Protein AF-A0A0C3DVW1-F1 (afdb_monomer_lite)

Sequence (66 aa):
LPHTLVSHGLFPTVPTQPRMAVSVDLLLFFCALFECLCDMAHALAAVLSTYYTIQGFHVMLRFHRY

Organism: NCBI:txid1036808

pLDDT: mean 77.71, std 13.17, range [45.91, 92.88]

Secondary structure (DSSP, 8-state):
-HHHHHHTTSS----SSTTPPPPHHHHHHHHHHHHHHHHHHHHHHHHHHHHHHHTT----------

Radius of gyration: 18.22 Å; chains: 1; bounding box: 33×22×48 Å

Structure (mmCIF, N/CA/C/O backbone):
data_AF-A0A0C3DVW1-F1
#
_entry.id   AF-A0A0C3DVW1-F1
#
loop_
_atom_site.group_PDB
_atom_site.id
_atom_site.type_symbol
_atom_site.label_atom_id
_atom_site.label_alt_id
_atom_site.label_comp_id
_atom_site.label_asym_id
_atom_site.label_entity_id
_atom_site.label_seq_id
_atom_site.pdbx_PDB_ins_code
_atom_site.Cartn_x
_atom_site.Cartn_y
_atom_site.Cartn_z
_atom_site.occupancy
_atom_site.B_iso_or_equiv
_atom_site.auth_seq_id
_atom_site.auth_comp_id
_atom_site.auth_asym_id
_atom_site.auth_atom_id
_atom_site.pdbx_PDB_model_num
ATOM 1 N N . LEU A 1 1 ? 11.591 1.898 17.016 1.00 57.91 1 LEU A N 1
ATOM 2 C CA . LEU A 1 1 ? 11.067 2.216 15.668 1.00 57.91 1 LEU A CA 1
ATOM 3 C C . LEU A 1 1 ? 9.549 2.058 15.572 1.00 57.91 1 LEU A C 1
ATOM 5 O O . LEU A 1 1 ? 8.914 3.071 15.324 1.00 57.91 1 LEU A O 1
ATOM 9 N N . PRO A 1 2 ? 8.933 0.889 15.840 1.00 57.78 2 PRO A N 1
ATOM 10 C CA . PRO A 1 2 ? 7.469 0.771 15.777 1.00 57.78 2 PRO A CA 1
ATOM 11 C C . PRO A 1 2 ? 6.753 1.639 16.829 1.00 57.78 2 PRO A C 1
ATOM 13 O O . PRO A 1 2 ? 5.777 2.305 16.507 1.00 57.78 2 PRO A O 1
ATOM 16 N N . HIS A 1 3 ? 7.287 1.731 18.054 1.00 61.59 3 HIS A N 1
ATOM 17 C CA . HIS A 1 3 ? 6.693 2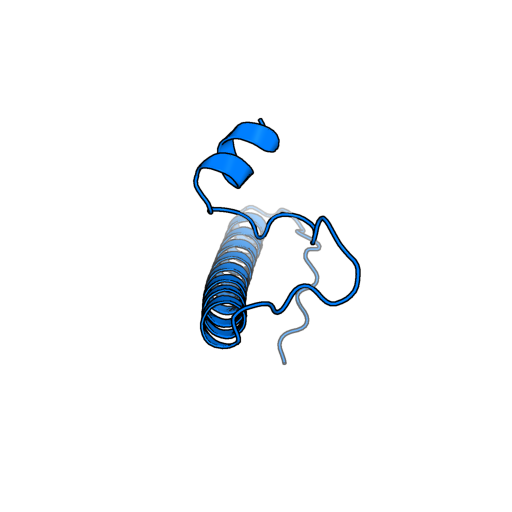.545 19.127 1.00 61.59 3 HIS A CA 1
ATOM 18 C C . HIS A 1 3 ? 6.616 4.044 18.813 1.00 61.59 3 HIS A C 1
ATOM 20 O O . HIS A 1 3 ? 5.643 4.685 19.189 1.00 61.59 3 HIS A O 1
ATOM 26 N N . THR A 1 4 ? 7.609 4.593 18.109 1.00 68.81 4 THR A N 1
ATOM 27 C CA . THR A 1 4 ? 7.634 6.010 17.731 1.00 68.81 4 THR A CA 1
ATOM 28 C C . THR A 1 4 ? 6.588 6.329 16.667 1.00 68.81 4 THR A C 1
ATOM 30 O O . THR A 1 4 ? 5.966 7.378 16.699 1.00 68.81 4 THR A O 1
ATOM 33 N N . LEU A 1 5 ? 6.342 5.415 15.730 1.00 64.94 5 LEU A N 1
ATOM 34 C CA . LEU A 1 5 ? 5.325 5.620 14.697 1.00 64.94 5 LEU A CA 1
ATOM 35 C C . LEU A 1 5 ? 3.906 5.497 15.279 1.00 64.94 5 LEU A C 1
ATOM 37 O O . LEU A 1 5 ? 3.012 6.252 14.904 1.00 64.94 5 LEU A O 1
ATOM 41 N N . VAL A 1 6 ? 3.726 4.603 16.255 1.00 65.56 6 VAL A N 1
ATOM 42 C CA . VAL A 1 6 ? 2.480 4.448 17.020 1.00 65.56 6 VAL A CA 1
ATOM 43 C C . VAL A 1 6 ? 2.200 5.671 17.901 1.00 65.56 6 VAL A C 1
ATOM 45 O O . VAL A 1 6 ? 1.074 6.158 17.916 1.00 65.56 6 VAL A O 1
ATOM 48 N N . SER A 1 7 ? 3.206 6.230 18.588 1.00 72.12 7 SER A N 1
ATOM 49 C CA . SER A 1 7 ? 3.009 7.427 19.424 1.00 72.12 7 SER A CA 1
ATOM 50 C C . SER A 1 7 ? 2.692 8.687 18.614 1.00 72.12 7 SER A C 1
ATOM 52 O O . SER A 1 7 ? 2.084 9.610 19.144 1.00 72.12 7 SER A O 1
ATOM 54 N N . HIS A 1 8 ? 3.069 8.717 17.334 1.00 74.06 8 HIS A N 1
ATOM 55 C CA . HIS A 1 8 ? 2.735 9.794 16.399 1.00 74.06 8 HIS A CA 1
ATOM 56 C C . HIS A 1 8 ? 1.412 9.553 15.644 1.00 74.06 8 HIS A C 1
ATOM 58 O O . HIS A 1 8 ? 1.068 10.340 14.767 1.00 74.06 8 HIS A O 1
ATOM 64 N N . GLY A 1 9 ? 0.671 8.478 15.950 1.00 67.38 9 GLY A N 1
ATOM 65 C CA . GLY A 1 9 ? -0.613 8.171 15.305 1.00 67.38 9 GLY A CA 1
ATOM 66 C C . GLY A 1 9 ? -0.504 7.728 13.842 1.00 67.38 9 GLY A C 1
ATOM 67 O O . GLY A 1 9 ? -1.508 7.688 13.139 1.00 67.38 9 GLY A O 1
ATOM 68 N N . LEU A 1 10 ? 0.702 7.385 13.376 1.00 68.38 10 LEU A N 1
ATOM 69 C CA . LEU A 1 10 ? 0.952 6.947 11.997 1.00 68.38 10 LEU A CA 1
ATOM 70 C C . LEU A 1 10 ? 0.567 5.482 11.766 1.00 68.38 10 LEU A C 1
ATOM 72 O O . LEU A 1 10 ? 0.417 5.057 10.625 1.00 68.38 10 LEU A O 1
ATOM 76 N N . PHE A 1 11 ? 0.396 4.719 12.845 1.00 58.66 11 PHE A N 1
ATOM 77 C CA . PHE A 1 11 ? -0.170 3.379 12.808 1.00 58.66 11 PHE A CA 1
ATOM 78 C C . PHE A 1 11 ? -1.307 3.283 13.815 1.00 58.66 11 PHE A C 1
ATOM 80 O O . PHE A 1 11 ? -1.155 3.780 14.936 1.00 58.66 11 PHE A O 1
ATOM 87 N N . PRO A 1 12 ? -2.418 2.617 13.461 1.00 63.16 12 PRO A N 1
ATOM 88 C CA . PRO A 1 12 ? -3.433 2.287 14.439 1.00 63.16 12 PRO A CA 1
ATOM 89 C C . PRO A 1 12 ? -2.787 1.388 15.495 1.00 63.16 12 PRO A C 1
ATOM 91 O O . PRO A 1 12 ? -2.326 0.282 15.209 1.00 63.16 12 PRO A O 1
ATOM 94 N N . THR A 1 13 ? -2.690 1.900 16.720 1.00 64.94 13 THR A N 1
ATOM 95 C CA . THR A 1 13 ? -2.252 1.127 17.880 1.00 64.94 13 THR A CA 1
ATOM 96 C C . THR A 1 13 ? -3.139 -0.109 17.998 1.00 64.94 13 THR A C 1
ATOM 98 O O . THR A 1 13 ? -4.358 0.001 17.848 1.00 64.94 13 THR A O 1
ATOM 101 N N . VAL A 1 14 ? -2.555 -1.281 18.280 1.00 66.75 14 VAL A N 1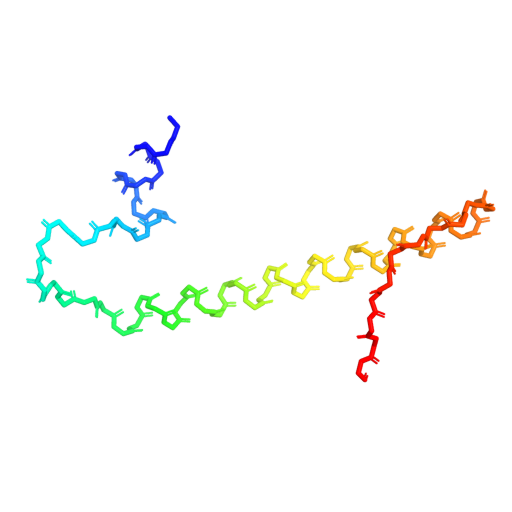
ATOM 102 C CA . VAL A 1 14 ? -3.348 -2.468 18.639 1.00 66.75 14 VAL A CA 1
ATOM 103 C C . VAL A 1 14 ? -4.323 -2.070 19.748 1.00 66.75 14 VAL A C 1
ATOM 105 O O . VAL A 1 14 ? -3.889 -1.436 20.715 1.00 66.75 14 VAL A O 1
ATOM 108 N N . PRO A 1 15 ? -5.619 -2.407 19.623 1.00 64.06 15 PRO A N 1
ATOM 109 C CA . PRO A 1 15 ? -6.589 -2.045 20.636 1.00 64.06 15 PRO A CA 1
ATOM 110 C C . PRO A 1 15 ? -6.186 -2.685 21.963 1.00 64.06 15 PRO A C 1
ATOM 112 O O . PRO A 1 15 ? -6.139 -3.906 22.097 1.00 64.06 15 PRO A O 1
ATOM 115 N N . THR A 1 16 ? -5.866 -1.847 22.947 1.00 72.31 16 THR A N 1
ATOM 116 C CA . THR A 1 16 ? -5.336 -2.280 24.249 1.00 72.31 16 THR A CA 1
ATOM 117 C C . THR A 1 16 ? -6.375 -3.041 25.074 1.00 72.31 16 THR A C 1
ATOM 119 O O . THR A 1 16 ? -6.036 -3.676 26.070 1.00 72.31 16 THR A O 1
ATOM 122 N N . GLN A 1 17 ? -7.650 -2.959 24.686 1.00 66.19 17 GLN A N 1
ATOM 123 C CA . GLN A 1 17 ? -8.772 -3.589 25.369 1.00 66.19 17 GLN A CA 1
ATOM 124 C C . GLN A 1 17 ? -9.750 -4.209 24.362 1.00 66.19 17 GLN A C 1
ATOM 126 O O . GLN A 1 17 ? -9.975 -3.650 23.281 1.00 66.19 17 GLN A O 1
ATOM 131 N N . PRO A 1 18 ? -10.390 -5.336 24.716 1.00 58.31 18 PRO A N 1
ATOM 132 C CA . PRO A 1 18 ? -11.491 -5.873 23.931 1.00 58.31 18 PRO A CA 1
ATOM 133 C C . PRO A 1 18 ? -12.633 -4.845 23.850 1.00 58.31 18 PRO A C 1
ATOM 135 O O . PRO A 1 18 ? -13.010 -4.259 24.861 1.00 58.31 18 PRO A O 1
ATOM 138 N N . ARG A 1 19 ? -13.208 -4.671 22.648 1.00 65.12 19 ARG A N 1
ATOM 139 C CA . ARG A 1 19 ? -14.282 -3.703 22.310 1.00 65.12 19 ARG A CA 1
ATOM 140 C C . ARG A 1 19 ? -13.865 -2.229 22.220 1.00 65.12 19 ARG A C 1
ATOM 142 O O . ARG A 1 19 ? -14.719 -1.351 22.310 1.00 65.12 19 ARG A O 1
ATOM 149 N N . MET A 1 20 ? -12.584 -1.939 22.001 1.00 70.81 20 MET A N 1
ATOM 150 C CA . MET A 1 20 ? -12.160 -0.579 21.664 1.00 70.81 20 MET A CA 1
ATOM 151 C C . MET A 1 20 ? -12.819 -0.133 20.349 1.00 70.81 20 MET A C 1
ATOM 153 O O . MET A 1 20 ? -12.635 -0.767 19.310 1.00 70.81 20 MET A O 1
ATOM 157 N N . ALA A 1 21 ? -13.608 0.942 20.403 1.00 74.06 21 ALA A N 1
ATOM 158 C CA . ALA A 1 21 ? -14.210 1.532 19.216 1.00 74.06 21 ALA A CA 1
ATOM 159 C C . ALA A 1 21 ? -13.109 2.177 18.362 1.00 74.06 21 ALA A C 1
ATOM 161 O O . ALA A 1 21 ? -12.376 3.046 18.833 1.00 74.06 21 ALA A O 1
ATOM 162 N N . VAL A 1 22 ? -12.985 1.731 17.113 1.00 73.38 22 VAL A N 1
ATOM 163 C CA . VAL A 1 22 ? -12.086 2.325 16.119 1.00 73.38 22 VAL A CA 1
ATOM 164 C C . VAL A 1 22 ? -12.907 3.284 15.265 1.00 73.38 22 VAL A C 1
ATOM 166 O O . VAL A 1 22 ? -14.029 2.958 14.878 1.00 73.38 22 VAL A O 1
ATOM 169 N N . SER A 1 23 ? -12.367 4.471 14.988 1.00 82.25 23 SER A N 1
ATOM 170 C CA . SER A 1 23 ? -13.037 5.433 14.110 1.00 82.25 23 SER A CA 1
ATOM 171 C C . SER A 1 23 ? -13.170 4.861 12.696 1.00 82.25 23 SER A C 1
ATOM 173 O O . SER A 1 23 ? -12.180 4.434 12.098 1.00 82.25 23 SER A O 1
ATOM 175 N N . VAL A 1 24 ? -14.393 4.868 12.161 1.00 85.00 24 VAL A N 1
ATOM 176 C CA . VAL A 1 24 ? -14.679 4.429 10.787 1.00 85.00 24 VAL A CA 1
ATOM 177 C C . VAL A 1 24 ? -13.986 5.347 9.781 1.00 85.00 24 VAL A C 1
ATOM 179 O O . VAL A 1 24 ? -13.407 4.858 8.816 1.00 85.00 24 VAL A O 1
ATOM 182 N N . ASP A 1 25 ? -13.952 6.654 10.046 1.00 86.81 25 ASP A N 1
ATOM 183 C CA . ASP A 1 25 ? -13.273 7.632 9.188 1.00 86.81 25 ASP A CA 1
ATOM 184 C C . ASP A 1 25 ? -11.764 7.372 9.115 1.00 86.81 25 ASP A C 1
ATOM 186 O O . ASP A 1 25 ? -11.159 7.474 8.049 1.00 86.81 25 ASP A O 1
ATOM 190 N N . LEU A 1 26 ? -11.156 6.970 10.238 1.00 85.12 26 LEU A N 1
ATOM 191 C CA . LEU A 1 26 ? -9.743 6.592 10.276 1.00 85.12 26 LEU A CA 1
ATOM 192 C C . LEU A 1 26 ? -9.483 5.340 9.430 1.00 85.12 26 LEU A C 1
ATOM 194 O O . LEU A 1 26 ? -8.492 5.282 8.705 1.00 85.12 26 LEU A O 1
ATOM 198 N N . LEU A 1 27 ? -10.370 4.345 9.505 1.00 87.50 27 LEU A N 1
ATOM 199 C CA . LEU A 1 27 ? -10.245 3.126 8.712 1.00 87.50 27 LEU A CA 1
ATOM 200 C C . LEU A 1 27 ? -10.379 3.421 7.213 1.00 87.50 27 LEU A C 1
ATOM 202 O O . LEU A 1 27 ? -9.552 2.960 6.433 1.00 87.50 27 LEU A O 1
ATOM 206 N N . LEU A 1 28 ? -11.362 4.238 6.825 1.00 91.12 28 LEU A N 1
ATOM 207 C CA . LEU A 1 28 ? -11.552 4.669 5.437 1.00 91.12 28 LEU A CA 1
ATOM 208 C C . LEU A 1 28 ? -10.346 5.460 4.916 1.00 91.12 28 LEU A C 1
ATOM 210 O O . LEU A 1 28 ? -9.904 5.225 3.793 1.00 91.12 28 LEU A O 1
ATOM 214 N N . PHE A 1 29 ? -9.771 6.339 5.742 1.00 88.69 29 PHE A N 1
ATOM 215 C CA . PHE A 1 29 ? -8.540 7.052 5.406 1.00 88.69 29 PHE A CA 1
ATOM 216 C C . PHE A 1 29 ? -7.370 6.091 5.153 1.00 88.69 29 PHE A C 1
ATOM 218 O O . PHE A 1 29 ? -6.685 6.215 4.138 1.00 88.69 29 PHE A O 1
ATOM 225 N N . PHE A 1 30 ? -7.157 5.106 6.034 1.00 89.19 30 PHE A N 1
ATOM 226 C CA . PHE A 1 30 ? -6.109 4.103 5.830 1.00 89.19 30 PHE A CA 1
ATOM 227 C C . PHE A 1 30 ? -6.363 3.233 4.595 1.00 89.19 30 PHE A C 1
ATOM 229 O O . PHE A 1 30 ? -5.408 2.943 3.880 1.00 89.19 30 PHE A O 1
ATOM 236 N N . CYS A 1 31 ? -7.611 2.851 4.313 1.00 91.25 31 CYS A N 1
ATOM 237 C CA . CYS A 1 31 ? -7.962 2.116 3.095 1.00 91.25 31 CYS A CA 1
ATOM 238 C C . CYS A 1 31 ? -7.599 2.913 1.837 1.00 91.25 31 CYS A C 1
ATOM 240 O O . CYS A 1 31 ? -6.851 2.408 1.004 1.00 91.25 31 CYS A O 1
ATOM 242 N N . ALA A 1 32 ? -8.026 4.176 1.745 1.00 92.81 32 ALA A N 1
ATOM 243 C CA . ALA A 1 32 ? -7.724 5.031 0.596 1.00 92.81 32 ALA A CA 1
ATOM 244 C C . ALA A 1 32 ? -6.212 5.275 0.429 1.00 92.81 32 ALA A C 1
ATOM 246 O O . ALA A 1 32 ? -5.683 5.260 -0.685 1.00 92.81 32 ALA A O 1
ATOM 247 N N . LEU A 1 33 ? -5.492 5.466 1.541 1.00 91.31 33 LEU A N 1
ATOM 248 C CA . LEU A 1 33 ? -4.037 5.604 1.524 1.00 91.31 33 LEU A CA 1
ATOM 249 C C . LEU A 1 33 ? -3.359 4.324 1.020 1.00 91.31 33 LEU A C 1
ATOM 251 O O . LEU A 1 33 ? -2.410 4.392 0.238 1.00 91.31 33 LEU A O 1
ATOM 255 N N . PHE A 1 34 ? -3.836 3.164 1.470 1.00 87.88 34 PHE A N 1
ATOM 256 C CA . PHE A 1 34 ? -3.276 1.873 1.093 1.00 87.88 34 PHE A CA 1
ATOM 257 C C . PHE A 1 34 ? -3.521 1.552 -0.383 1.00 87.88 34 PHE A C 1
ATOM 259 O O . PHE A 1 34 ? -2.601 1.097 -1.057 1.00 87.88 34 PHE A O 1
ATOM 266 N N . GLU A 1 35 ? -4.719 1.835 -0.897 1.00 92.25 35 GLU A N 1
ATOM 267 C CA . GLU A 1 35 ? -5.056 1.701 -2.320 1.00 92.25 35 GLU A CA 1
ATOM 268 C C . GLU A 1 35 ? -4.128 2.558 -3.186 1.00 92.25 35 GLU A C 1
ATOM 270 O O . GLU A 1 35 ? -3.433 2.029 -4.050 1.00 92.25 35 GLU A O 1
ATOM 275 N N . CYS A 1 36 ? -4.002 3.849 -2.865 1.00 92.50 36 CYS A N 1
ATOM 276 C CA . CYS A 1 36 ? -3.115 4.764 -3.584 1.00 92.50 36 CYS A CA 1
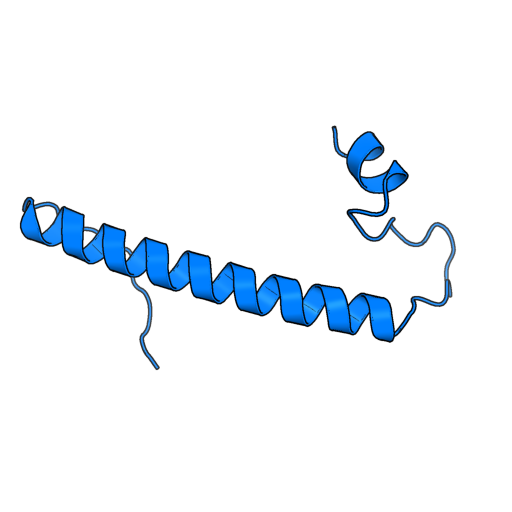ATOM 277 C C . CYS A 1 36 ? -1.647 4.298 -3.561 1.00 92.50 36 CYS 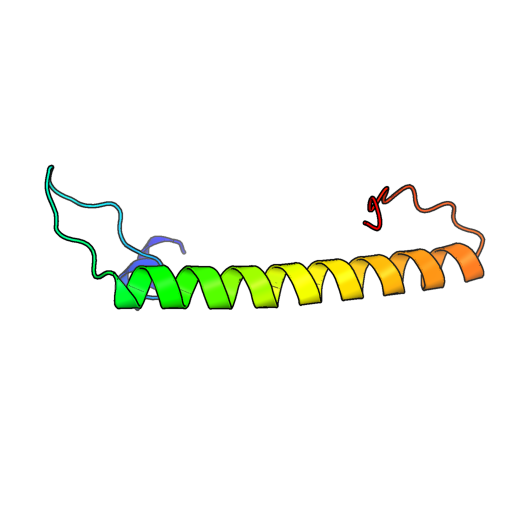A C 1
ATOM 279 O O . CYS A 1 36 ? -0.950 4.320 -4.580 1.00 92.50 36 CYS A O 1
ATOM 281 N N . LEU A 1 37 ? -1.166 3.829 -2.405 1.00 92.88 37 LEU A N 1
ATOM 282 C CA . LEU A 1 37 ? 0.197 3.315 -2.280 1.00 92.88 37 LEU A CA 1
ATOM 283 C C . LEU A 1 37 ? 0.399 2.029 -3.095 1.00 92.88 37 LEU A C 1
ATOM 285 O O . LEU A 1 37 ? 1.453 1.850 -3.708 1.00 92.88 37 LEU A O 1
ATOM 289 N N . CYS A 1 38 ? -0.600 1.146 -3.115 1.00 90.62 38 CYS A N 1
ATOM 290 C CA . CYS A 1 38 ? -0.579 -0.090 -3.888 1.00 90.62 38 CYS A CA 1
ATOM 291 C C . CYS A 1 38 ? -0.566 0.189 -5.395 1.00 90.62 38 CYS A C 1
ATOM 293 O O . CYS A 1 38 ? 0.219 -0.431 -6.116 1.00 90.62 38 CYS A O 1
ATOM 295 N N . ASP A 1 39 ? -1.365 1.152 -5.855 1.00 91.31 39 ASP A N 1
ATOM 296 C CA . ASP A 1 39 ? -1.400 1.591 -7.251 1.00 91.31 39 ASP A CA 1
ATOM 297 C C . ASP A 1 39 ? -0.050 2.168 -7.679 1.00 91.31 39 ASP A C 1
ATOM 299 O O . ASP A 1 39 ? 0.490 1.811 -8.730 1.00 91.31 39 ASP A O 1
ATOM 303 N N . MET A 1 40 ? 0.557 3.000 -6.829 1.00 92.44 40 MET A N 1
ATOM 304 C CA . MET A 1 40 ? 1.885 3.554 -7.087 1.00 92.44 40 MET A CA 1
ATOM 305 C C . MET A 1 40 ? 2.965 2.460 -7.102 1.00 92.44 40 MET A C 1
ATOM 307 O O . MET A 1 40 ? 3.847 2.476 -7.963 1.00 92.44 40 MET A O 1
ATOM 311 N N . ALA A 1 41 ? 2.884 1.478 -6.197 1.00 89.81 41 ALA A N 1
ATOM 312 C CA . ALA A 1 41 ? 3.782 0.325 -6.181 1.00 89.81 41 ALA A CA 1
ATOM 313 C C . ALA A 1 41 ? 3.620 -0.550 -7.437 1.00 89.81 41 ALA A C 1
ATOM 315 O O . ALA A 1 41 ? 4.621 -0.980 -8.012 1.00 89.81 41 ALA A O 1
AT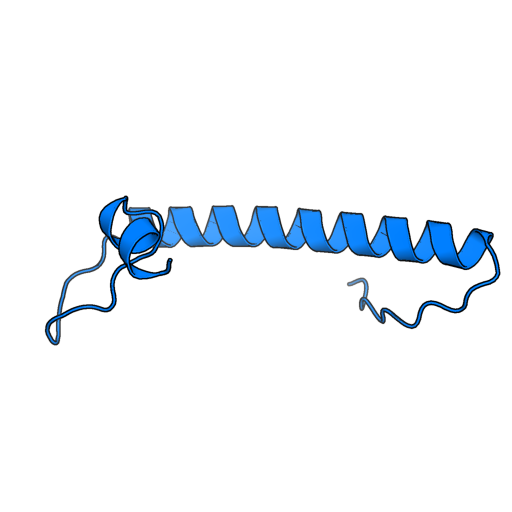OM 316 N N . HIS A 1 42 ? 2.388 -0.762 -7.909 1.00 90.12 42 HIS A N 1
ATOM 317 C CA . HIS A 1 42 ? 2.109 -1.467 -9.163 1.00 90.12 42 HIS A CA 1
ATOM 318 C C . HIS A 1 42 ? 2.658 -0.711 -10.373 1.00 90.12 42 HIS A C 1
ATOM 320 O O . HIS A 1 42 ? 3.310 -1.315 -11.228 1.00 90.12 42 HIS A O 1
ATOM 326 N N . ALA A 1 43 ? 2.450 0.607 -10.438 1.00 91.88 43 ALA A N 1
ATOM 327 C CA . ALA A 1 43 ? 2.987 1.447 -11.504 1.00 91.88 43 ALA A CA 1
ATOM 328 C C . ALA A 1 43 ? 4.521 1.400 -11.529 1.00 91.88 43 ALA A C 1
ATOM 330 O O . ALA A 1 43 ? 5.117 1.174 -12.584 1.00 91.88 43 ALA A O 1
ATOM 331 N N . LEU A 1 44 ? 5.165 1.531 -10.365 1.00 91.25 44 LEU A N 1
ATOM 332 C CA . LEU A 1 44 ? 6.617 1.431 -10.241 1.00 91.25 44 LEU A CA 1
ATOM 333 C C . LEU A 1 44 ? 7.126 0.061 -10.695 1.00 91.25 44 LEU A C 1
ATOM 335 O O . LEU A 1 44 ? 8.087 -0.026 -11.456 1.00 91.25 44 LEU A O 1
ATOM 339 N N . ALA A 1 45 ? 6.474 -1.015 -10.265 1.00 90.12 45 ALA A N 1
ATOM 340 C CA . ALA A 1 45 ? 6.885 -2.359 -10.628 1.00 90.12 45 ALA A CA 1
ATOM 341 C C . ALA A 1 45 ? 6.697 -2.642 -12.131 1.00 90.12 45 ALA A C 1
ATOM 343 O O . ALA A 1 45 ? 7.538 -3.307 -12.739 1.00 90.12 45 ALA A O 1
ATOM 344 N N . ALA A 1 46 ? 5.660 -2.073 -12.755 1.00 88.75 46 ALA A N 1
ATOM 345 C CA . ALA A 1 46 ? 5.477 -2.108 -14.203 1.00 88.75 46 ALA A CA 1
ATOM 346 C C . ALA A 1 46 ? 6.590 -1.344 -14.942 1.00 88.75 46 ALA A C 1
ATOM 348 O O . ALA A 1 46 ? 7.150 -1.874 -15.899 1.00 88.75 46 ALA A O 1
ATOM 349 N N . VAL A 1 47 ? 6.954 -0.142 -14.479 1.00 91.81 47 VAL A N 1
ATOM 350 C CA . VAL A 1 47 ? 8.056 0.654 -15.055 1.00 91.81 47 VAL A CA 1
ATOM 351 C C . VAL A 1 47 ? 9.399 -0.061 -14.912 1.00 91.81 47 VAL A C 1
ATOM 353 O O . VAL A 1 47 ? 10.199 -0.082 -15.842 1.00 91.81 47 VAL A O 1
ATOM 356 N N . LEU A 1 48 ? 9.657 -0.685 -13.764 1.00 89.12 48 LEU A N 1
ATOM 357 C CA . LEU A 1 48 ? 10.875 -1.468 -13.570 1.00 89.12 48 LEU A CA 1
ATOM 358 C C . LEU A 1 48 ? 10.885 -2.696 -14.479 1.00 89.12 48 LEU A C 1
ATOM 360 O O . LEU A 1 48 ? 11.898 -2.973 -15.115 1.00 89.12 48 LEU A O 1
ATOM 364 N N . SER A 1 49 ? 9.761 -3.406 -14.591 1.00 88.56 49 SER A N 1
ATOM 365 C CA . SER A 1 49 ? 9.643 -4.548 -15.498 1.00 88.56 49 SER A CA 1
ATOM 366 C C . SER A 1 49 ? 9.936 -4.149 -16.948 1.00 88.56 49 SER A C 1
ATOM 368 O O . SER A 1 49 ? 10.727 -4.831 -17.604 1.00 88.56 49 SER A O 1
ATOM 370 N N . THR A 1 50 ? 9.397 -3.026 -17.438 1.00 87.31 50 THR A N 1
ATOM 371 C CA . THR A 1 50 ? 9.689 -2.544 -18.798 1.00 87.31 50 THR A CA 1
ATOM 372 C C . THR A 1 50 ? 11.144 -2.112 -18.949 1.00 87.31 50 THR A C 1
ATOM 374 O O . THR A 1 50 ? 11.796 -2.529 -19.905 1.00 87.31 50 THR A O 1
ATOM 377 N N . TYR A 1 51 ? 11.680 -1.350 -17.992 1.00 89.88 51 TYR A N 1
ATOM 378 C CA . TYR A 1 51 ? 13.073 -0.903 -18.000 1.00 89.88 51 TYR A CA 1
ATOM 379 C C . TYR A 1 51 ? 14.052 -2.080 -18.068 1.00 89.88 51 TYR A C 1
ATOM 381 O O . TYR A 1 51 ? 14.930 -2.115 -18.929 1.00 89.88 51 TYR A O 1
ATOM 389 N N . TYR A 1 52 ? 13.879 -3.082 -17.207 1.00 86.69 52 TYR A N 1
ATOM 390 C CA . TYR A 1 52 ? 14.754 -4.250 -17.193 1.00 86.69 52 TYR A CA 1
ATOM 391 C C . TYR A 1 52 ? 14.575 -5.144 -18.424 1.00 86.69 52 TYR A C 1
ATOM 393 O O . TYR A 1 52 ? 15.563 -5.688 -18.912 1.00 86.69 52 TYR A O 1
ATOM 401 N N . THR A 1 53 ? 13.358 -5.241 -18.970 1.00 87.25 53 THR A N 1
ATOM 402 C CA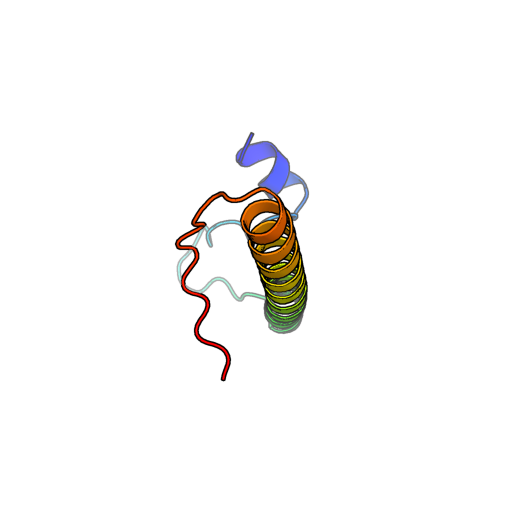 . THR A 1 53 ? 13.114 -5.971 -20.225 1.00 87.25 53 THR A CA 1
ATOM 403 C C . THR A 1 53 ? 13.865 -5.331 -21.394 1.00 87.25 53 THR A C 1
ATOM 405 O O . THR A 1 53 ? 14.495 -6.041 -22.173 1.00 87.25 53 THR A O 1
ATOM 408 N N . ILE A 1 54 ? 13.868 -3.994 -21.492 1.00 89.69 54 ILE A N 1
ATOM 409 C CA . ILE A 1 54 ? 14.639 -3.256 -22.513 1.00 89.69 54 ILE A CA 1
ATOM 410 C C . ILE A 1 54 ? 16.141 -3.536 -22.375 1.00 89.69 54 ILE A C 1
ATOM 412 O O . ILE A 1 54 ? 16.844 -3.664 -23.372 1.00 89.69 54 ILE A O 1
ATOM 416 N N . GLN A 1 55 ? 16.623 -3.684 -21.142 1.00 89.12 55 GLN A N 1
ATOM 417 C CA . GLN A 1 55 ? 18.020 -3.997 -20.837 1.00 89.12 55 GLN A CA 1
ATOM 418 C C . GLN A 1 55 ? 18.373 -5.490 -21.027 1.00 89.12 55 GLN A C 1
ATOM 420 O O . GLN A 1 55 ? 19.485 -5.902 -20.708 1.00 89.12 55 GLN A O 1
ATOM 425 N N . GLY A 1 56 ? 17.447 -6.314 -21.535 1.00 87.62 56 GLY A N 1
ATOM 426 C CA . GLY A 1 56 ? 17.667 -7.738 -21.806 1.00 87.62 56 GLY A CA 1
ATOM 427 C C . GLY A 1 56 ? 17.533 -8.654 -20.586 1.00 87.62 56 GLY A C 1
ATOM 428 O O . GLY A 1 56 ? 17.805 -9.851 -20.686 1.00 87.62 56 GLY A O 1
ATOM 429 N N . PHE A 1 57 ? 17.096 -8.128 -19.438 1.00 80.31 57 PHE A N 1
ATOM 430 C CA . PHE A 1 57 ? 16.860 -8.914 -18.230 1.00 80.31 57 PHE A CA 1
ATOM 431 C C . PHE A 1 57 ? 15.414 -9.409 -18.179 1.00 80.31 57 PHE A C 1
ATOM 433 O O . PHE A 1 57 ? 14.460 -8.636 -18.271 1.00 80.31 57 PHE A O 1
ATOM 440 N N . HIS A 1 58 ? 15.241 -10.713 -17.969 1.00 76.50 58 HIS A N 1
ATOM 441 C CA . HIS A 1 58 ? 13.921 -11.325 -17.862 1.00 76.50 58 HIS A CA 1
ATOM 442 C C . HIS A 1 58 ? 13.370 -11.155 -16.439 1.00 76.50 58 HIS A C 1
ATOM 444 O O . HIS A 1 58 ? 13.588 -11.987 -15.557 1.00 76.50 58 HIS A O 1
ATOM 450 N N . VAL A 1 59 ? 12.666 -10.050 -16.191 1.00 70.19 59 VAL A N 1
ATOM 451 C CA . VAL A 1 59 ? 12.044 -9.788 -14.886 1.00 70.19 59 VAL A CA 1
ATOM 452 C C . VAL A 1 59 ? 10.728 -10.553 -14.776 1.00 70.19 59 VAL A C 1
ATOM 454 O O . VAL A 1 59 ? 9.719 -10.173 -15.363 1.00 70.19 59 VAL A O 1
ATOM 457 N N . MET A 1 60 ? 10.725 -11.627 -13.981 1.00 66.25 60 MET A N 1
ATOM 458 C CA . MET A 1 60 ? 9.516 -12.380 -13.631 1.00 66.25 60 MET A CA 1
ATOM 459 C C . MET A 1 60 ? 8.779 -11.717 -12.456 1.00 66.25 60 MET A C 1
ATOM 461 O O . MET A 1 60 ? 8.559 -12.335 -11.419 1.00 66.25 60 MET A O 1
ATOM 465 N N . LEU A 1 61 ? 8.391 -10.448 -12.601 1.00 64.25 61 LEU A N 1
ATOM 466 C CA . LEU A 1 61 ? 7.330 -9.895 -11.761 1.00 64.25 61 LEU A CA 1
ATOM 467 C C . LEU A 1 61 ? 6.005 -10.091 -12.496 1.00 64.25 61 LEU A C 1
ATOM 469 O O . LEU A 1 61 ? 5.640 -9.341 -13.399 1.00 64.25 61 LEU A O 1
ATOM 473 N N . ARG A 1 62 ? 5.306 -11.171 -12.139 1.00 61.22 62 ARG A N 1
ATOM 474 C CA . ARG A 1 62 ? 4.032 -11.556 -12.747 1.00 61.22 62 ARG A CA 1
ATOM 475 C C . ARG A 1 62 ? 2.912 -10.709 -12.141 1.00 61.22 62 ARG A C 1
ATOM 477 O O . ARG A 1 62 ? 2.232 -11.144 -11.219 1.00 61.22 62 ARG A O 1
ATOM 484 N N . PHE A 1 63 ? 2.731 -9.495 -12.650 1.00 61.03 63 PHE A N 1
ATOM 485 C CA . PHE A 1 63 ? 1.540 -8.704 -12.352 1.00 61.03 63 PHE A CA 1
ATOM 486 C C . PHE A 1 63 ? 0.431 -9.128 -13.301 1.00 61.03 63 PHE A C 1
ATOM 488 O O . PHE A 1 63 ? 0.501 -8.889 -14.508 1.00 61.03 63 PHE A O 1
ATOM 495 N N . HIS A 1 64 ? -0.573 -9.811 -12.759 1.00 53.00 64 HIS A N 1
ATOM 496 C CA . HIS A 1 64 ? -1.779 -10.127 -13.503 1.00 53.00 64 HIS A CA 1
ATOM 497 C C . HIS A 1 64 ? -2.500 -8.803 -13.775 1.00 53.00 64 HIS A C 1
ATOM 499 O O . HIS A 1 64 ? -3.108 -8.224 -12.880 1.00 53.00 64 HIS A O 1
ATOM 505 N N . ARG A 1 65 ? -2.358 -8.283 -14.997 1.00 54.31 65 ARG A N 1
ATOM 506 C CA . ARG A 1 65 ? -3.215 -7.205 -15.487 1.00 54.31 65 ARG A CA 1
ATOM 507 C C . ARG A 1 65 ? -4.633 -7.775 -15.561 1.00 54.31 65 ARG A C 1
ATOM 509 O O . ARG A 1 65 ? -4.818 -8.823 -16.184 1.00 54.31 65 ARG A O 1
ATOM 516 N N . TYR A 1 66 ? -5.559 -7.154 -14.839 1.00 45.91 66 TYR A N 1
ATOM 517 C CA . TYR A 1 66 ? -6.993 -7.329 -15.061 1.00 45.91 66 TYR A CA 1
ATOM 518 C C . TYR A 1 66 ? -7.385 -6.632 -16.362 1.00 45.91 66 TYR A C 1
ATOM 520 O O . TYR A 1 66 ? -6.777 -5.575 -16.657 1.00 45.91 66 TYR A O 1
#

Foldseek 3Di:
DVVVCVVVVVDPDDPPDPPDDDDPVVVVVVVVVVVVVVVVVVVVVVVVCVVVVVVVHRDPPDDPDD